Protein AF-A0A3L9FUG7-F1 (afdb_monomer)

Sequence (111 aa):
VTTAGPRSLIFRGAITGVDTSKEGLQFYEVVPVALVVAGTQMATGHRTMDTRLYFEGELIDAATNKPVIKVVRQGEGKDLNNESTPMAFENIKQVIDDMATDATMFDVNKK

Structure (mmCIF, N/CA/C/O backbone):
data_AF-A0A3L9FUG7-F1
#
_entry.id   AF-A0A3L9FUG7-F1
#
loop_
_atom_site.group_PDB
_atom_site.id
_atom_site.type_symbol
_atom_site.label_atom_id
_atom_site.label_alt_id
_atom_site.label_comp_id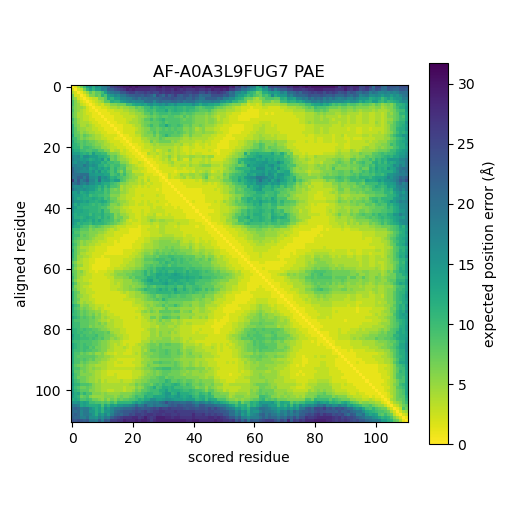
_atom_site.label_asym_id
_atom_site.label_entity_id
_atom_site.label_seq_id
_atom_site.pdbx_PDB_ins_code
_atom_site.Cartn_x
_atom_site.Cartn_y
_atom_site.Cartn_z
_atom_site.occupancy
_atom_site.B_iso_or_equiv
_atom_site.auth_seq_id
_atom_site.auth_comp_id
_atom_site.auth_asym_id
_atom_site.auth_atom_id
_atom_site.pdbx_PDB_model_num
ATOM 1 N N . VAL A 1 1 ? -11.457 16.875 22.821 1.00 46.50 1 VAL A N 1
ATOM 2 C CA . VAL A 1 1 ? -12.550 16.114 23.475 1.00 46.50 1 VAL A CA 1
ATOM 3 C C . VAL A 1 1 ? -11.900 15.048 24.349 1.00 46.50 1 VAL A C 1
ATOM 5 O O . VAL A 1 1 ? -11.073 14.322 23.821 1.00 46.50 1 VAL A O 1
ATOM 8 N N . THR A 1 2 ? -12.158 15.007 25.661 1.00 57.34 2 THR A N 1
ATOM 9 C CA . THR A 1 2 ? -11.392 14.185 26.635 1.00 57.34 2 THR A CA 1
ATOM 10 C C . THR A 1 2 ? -12.187 13.030 27.260 1.00 57.34 2 THR A C 1
ATOM 12 O O . THR A 1 2 ? -11.687 12.351 28.152 1.00 57.34 2 THR A O 1
ATOM 15 N N . THR A 1 3 ? -13.408 12.750 26.793 1.00 66.44 3 THR A N 1
ATOM 16 C CA . THR A 1 3 ? -14.186 11.577 27.230 1.00 66.44 3 THR A CA 1
ATOM 17 C C . THR A 1 3 ? -14.942 10.995 26.041 1.00 66.44 3 THR A C 1
ATOM 19 O O . THR A 1 3 ? -15.693 11.708 25.377 1.00 66.44 3 THR A O 1
ATOM 22 N N . ALA A 1 4 ? -14.696 9.719 25.739 1.00 71.25 4 ALA A N 1
ATOM 23 C CA . ALA A 1 4 ? -15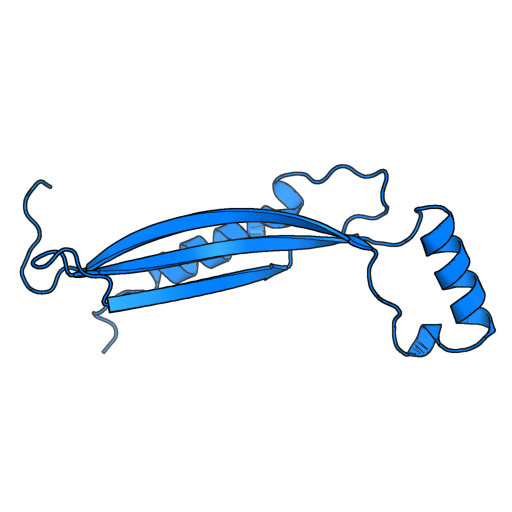.340 9.009 24.639 1.00 71.25 4 ALA A CA 1
ATOM 24 C C . ALA A 1 4 ? -16.807 8.698 24.985 1.00 71.25 4 ALA A C 1
ATOM 26 O O . ALA A 1 4 ? -17.106 8.258 26.095 1.00 71.25 4 ALA A O 1
ATOM 27 N N . GLY A 1 5 ? -17.725 8.933 24.044 1.00 77.44 5 GLY A N 1
ATOM 28 C CA . GLY A 1 5 ? -19.145 8.620 24.216 1.00 77.44 5 GLY A CA 1
ATOM 29 C C . GLY A 1 5 ? -19.435 7.110 24.180 1.00 77.44 5 GLY A C 1
ATOM 30 O O . GLY A 1 5 ? -18.569 6.317 23.792 1.00 77.44 5 GLY A O 1
ATOM 31 N N . PRO A 1 6 ? -20.657 6.677 24.541 1.00 78.19 6 PRO A N 1
ATOM 32 C CA . PRO A 1 6 ? -21.063 5.278 24.421 1.00 78.19 6 PRO A CA 1
ATOM 33 C C . PRO A 1 6 ? -20.867 4.746 22.992 1.00 78.19 6 PRO A C 1
ATOM 35 O O . PRO A 1 6 ? -21.232 5.422 22.034 1.00 78.19 6 PRO A O 1
ATOM 38 N N . ARG A 1 7 ? -20.330 3.521 22.859 1.00 83.31 7 ARG A N 1
ATOM 39 C CA . ARG A 1 7 ? -20.055 2.841 21.571 1.00 83.31 7 ARG A CA 1
ATOM 40 C C . ARG A 1 7 ? -19.042 3.563 20.665 1.00 83.31 7 ARG A C 1
ATOM 42 O O . ARG A 1 7 ? -19.089 3.412 19.449 1.00 83.31 7 ARG A O 1
ATOM 49 N N . SER A 1 8 ? -18.120 4.332 21.246 1.00 89.12 8 SER A N 1
ATOM 50 C CA . SER A 1 8 ? -17.023 4.939 20.482 1.00 89.12 8 SER A CA 1
ATOM 51 C C . SER A 1 8 ? -15.954 3.909 20.120 1.00 89.12 8 SER A C 1
ATOM 53 O O . SER A 1 8 ? -15.526 3.123 20.969 1.00 89.12 8 SER A O 1
ATOM 55 N N . LEU A 1 9 ? -15.463 3.990 18.884 1.00 89.50 9 LEU A N 1
ATOM 56 C CA . LEU A 1 9 ? -14.254 3.306 18.437 1.00 89.50 9 LEU A CA 1
ATOM 57 C C . LEU A 1 9 ? -13.129 4.326 18.246 1.00 89.50 9 LEU A C 1
ATOM 59 O O . LEU A 1 9 ? -13.345 5.403 17.694 1.00 89.50 9 LEU A O 1
ATOM 63 N N . ILE A 1 10 ? -11.928 3.979 18.697 1.00 89.38 10 ILE A N 1
ATOM 64 C CA . ILE A 1 10 ? -10.696 4.714 18.411 1.00 89.38 10 ILE A CA 1
ATOM 65 C C . ILE A 1 10 ? -10.048 4.043 17.205 1.00 89.38 10 ILE A C 1
ATOM 67 O O . ILE A 1 10 ? -9.712 2.861 17.262 1.00 89.38 10 ILE A O 1
ATOM 71 N N . PHE A 1 11 ? -9.860 4.796 16.127 1.00 89.94 11 PHE A N 1
ATOM 72 C CA . PHE A 1 11 ? -9.081 4.346 14.982 1.00 89.94 11 PHE A CA 1
ATOM 73 C C . PHE A 1 11 ? -7.594 4.626 15.207 1.00 89.94 11 PHE A C 1
ATOM 75 O O . PHE A 1 11 ? -7.211 5.744 15.558 1.00 89.94 11 PHE A O 1
ATOM 82 N N . ARG A 1 12 ? -6.754 3.616 14.981 1.00 91.25 12 ARG A N 1
ATOM 83 C CA . ARG A 1 12 ? -5.295 3.734 14.970 1.00 91.25 12 ARG A CA 1
ATOM 84 C C . ARG A 1 12 ? -4.773 3.151 13.665 1.00 91.25 12 ARG A C 1
ATOM 86 O O . ARG A 1 12 ? -4.844 1.945 13.472 1.00 91.25 12 ARG A O 1
ATOM 93 N N . GLY A 1 13 ? -4.263 4.013 12.794 1.00 90.94 13 GLY A N 1
ATOM 94 C CA . GLY A 1 13 ? -3.649 3.636 11.523 1.00 90.94 13 GLY A CA 1
ATOM 95 C C . GLY A 1 13 ? -2.149 3.912 11.508 1.00 90.94 13 GLY A C 1
ATOM 96 O O . GLY A 1 13 ? -1.690 4.853 12.157 1.00 90.94 13 GLY A O 1
ATOM 97 N N . ALA A 1 14 ? -1.399 3.120 10.750 1.00 92.88 14 ALA A N 1
ATOM 98 C CA . ALA A 1 14 ? 0.024 3.304 10.509 1.00 92.88 14 ALA A CA 1
ATOM 99 C C . ALA A 1 14 ? 0.383 2.902 9.074 1.00 92.88 14 ALA A C 1
ATOM 101 O O . ALA A 1 14 ? -0.056 1.866 8.582 1.00 92.88 14 ALA A O 1
ATOM 102 N N . ILE A 1 15 ? 1.227 3.703 8.421 1.00 92.19 15 ILE A N 1
ATOM 103 C CA . ILE A 1 15 ? 1.956 3.267 7.225 1.00 92.19 15 ILE A CA 1
ATOM 104 C C . ILE A 1 15 ? 3.169 2.489 7.729 1.00 92.19 15 ILE A C 1
ATOM 106 O O . ILE A 1 15 ? 4.008 3.053 8.432 1.00 92.19 15 ILE A O 1
ATOM 110 N N . THR A 1 16 ? 3.242 1.200 7.414 1.00 94.81 16 THR A N 1
ATOM 111 C CA . THR A 1 16 ? 4.280 0.300 7.943 1.00 94.81 16 THR A CA 1
ATOM 112 C C . THR A 1 16 ? 5.392 0.016 6.946 1.00 94.81 16 THR A C 1
ATOM 114 O O . THR A 1 16 ? 6.460 -0.450 7.337 1.00 94.81 16 THR A O 1
ATOM 117 N N . GLY A 1 17 ? 5.193 0.359 5.675 1.00 93.00 17 GLY A N 1
ATOM 118 C CA . GLY A 1 17 ? 6.232 0.234 4.668 1.00 93.00 17 GLY A CA 1
ATOM 119 C C . GLY A 1 17 ? 5.880 0.922 3.362 1.00 93.00 17 GLY A C 1
ATOM 120 O O . GLY A 1 17 ? 4.712 1.065 3.001 1.00 93.00 17 GLY A O 1
ATOM 121 N N . VAL A 1 18 ? 6.927 1.307 2.646 1.00 93.00 18 VAL A N 1
ATOM 122 C CA . VAL A 1 18 ? 6.883 1.668 1.232 1.00 93.00 18 VAL A CA 1
ATOM 123 C C . VAL A 1 18 ? 7.972 0.868 0.535 1.00 93.00 18 VAL A C 1
ATOM 125 O O . VAL A 1 18 ? 9.057 0.696 1.090 1.00 93.00 18 VAL A O 1
ATOM 128 N N . ASP A 1 19 ? 7.666 0.334 -0.638 1.00 93.88 19 ASP A N 1
ATOM 129 C CA . ASP A 1 19 ? 8.568 -0.557 -1.360 1.00 93.88 19 ASP A CA 1
ATOM 130 C C . ASP A 1 19 ? 8.476 -0.339 -2.870 1.00 93.88 19 ASP A C 1
ATOM 132 O O . ASP A 1 19 ? 7.428 0.049 -3.390 1.00 93.88 19 ASP A O 1
ATOM 136 N N . THR A 1 20 ? 9.577 -0.627 -3.560 1.00 93.56 20 THR A N 1
ATOM 137 C CA . THR A 1 20 ? 9.639 -0.710 -5.021 1.00 93.56 20 THR A CA 1
ATOM 138 C C . THR A 1 20 ? 10.298 -2.005 -5.443 1.00 93.56 20 THR A C 1
ATOM 140 O O . THR A 1 20 ? 11.409 -2.308 -5.007 1.00 93.56 20 THR A O 1
ATOM 143 N N . SER A 1 21 ? 9.669 -2.723 -6.368 1.00 94.00 21 SER A N 1
ATOM 144 C CA . SER A 1 21 ? 10.197 -3.971 -6.923 1.00 94.00 21 SER A CA 1
ATOM 145 C C . SER A 1 21 ? 10.119 -3.975 -8.440 1.00 94.00 21 SER A C 1
ATOM 147 O O . SER A 1 21 ? 9.227 -3.356 -9.003 1.00 94.00 21 SER A O 1
ATOM 149 N N . LYS A 1 22 ? 11.029 -4.694 -9.109 1.00 92.94 22 LYS A N 1
ATOM 150 C CA . LYS A 1 22 ? 10.952 -4.871 -10.566 1.00 92.94 22 LYS A CA 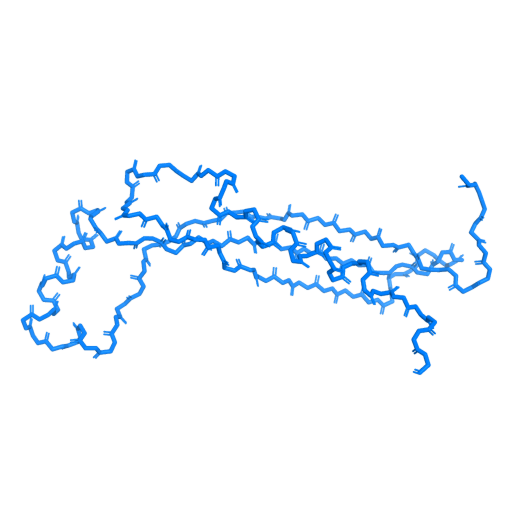1
ATOM 151 C C . LYS A 1 22 ? 9.607 -5.497 -10.929 1.00 92.94 22 LYS A C 1
ATOM 153 O O . LYS A 1 22 ? 9.226 -6.493 -10.313 1.00 92.94 22 LYS A O 1
ATOM 158 N N . GLU A 1 23 ? 8.946 -4.933 -11.929 1.00 90.75 23 GLU A N 1
ATOM 159 C CA . GLU A 1 23 ? 7.691 -5.459 -12.451 1.00 90.75 23 GLU A CA 1
ATOM 160 C C . GLU A 1 23 ? 7.902 -6.902 -12.945 1.00 90.75 23 GLU A C 1
ATOM 162 O O . GLU A 1 23 ? 8.902 -7.224 -13.607 1.00 90.75 23 GLU A O 1
ATOM 167 N N . GLY A 1 24 ? 6.961 -7.784 -12.602 1.00 88.56 24 GLY A N 1
ATOM 168 C CA . GLY A 1 24 ? 6.997 -9.196 -12.984 1.00 88.56 24 GLY A CA 1
ATOM 169 C C . GLY A 1 24 ? 6.963 -9.414 -14.500 1.00 88.56 24 GLY A C 1
ATOM 170 O O . GLY A 1 24 ? 6.660 -8.507 -15.271 1.00 88.56 24 GLY A O 1
ATOM 171 N N . LEU A 1 25 ? 7.271 -10.634 -14.949 1.00 89.88 25 LEU A N 1
ATOM 172 C CA . LEU A 1 25 ? 7.129 -10.975 -16.367 1.00 89.88 25 LEU A CA 1
ATOM 173 C C . LEU A 1 25 ? 5.654 -10.969 -16.762 1.00 89.88 25 LEU A C 1
ATOM 175 O O . LEU A 1 25 ? 4.838 -11.677 -16.167 1.00 89.88 25 LEU A O 1
ATOM 179 N N . GLN A 1 26 ? 5.335 -10.222 -17.809 1.00 86.50 26 GLN A N 1
ATOM 180 C CA . GLN A 1 26 ? 4.009 -10.233 -18.403 1.00 86.50 26 GLN A CA 1
ATOM 181 C C . GLN A 1 26 ? 3.816 -11.507 -19.232 1.00 86.50 26 GLN A C 1
ATOM 183 O O . GLN A 1 26 ? 4.764 -12.084 -19.766 1.00 86.50 26 GLN A O 1
ATOM 188 N N . PHE A 1 27 ? 2.574 -11.973 -19.376 1.00 85.62 27 PHE A N 1
ATOM 189 C CA . PHE A 1 27 ? 2.295 -13.269 -20.013 1.00 85.62 27 PHE A CA 1
ATOM 190 C C . PHE A 1 27 ? 2.802 -13.375 -21.465 1.00 85.62 27 PHE A C 1
ATOM 192 O O . PHE A 1 27 ? 3.045 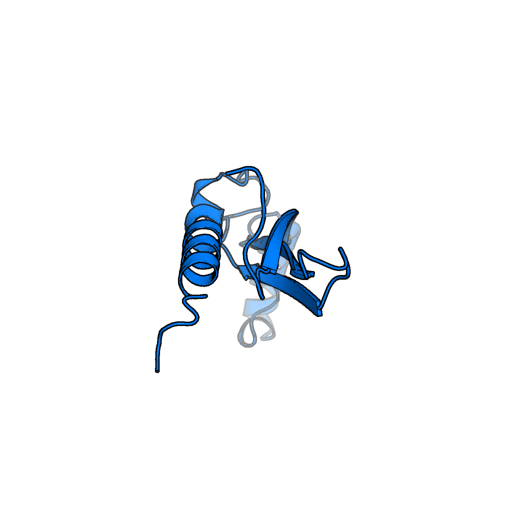-14.477 -21.942 1.00 85.62 27 PHE A O 1
ATOM 199 N N . TYR A 1 28 ? 2.962 -12.257 -22.181 1.00 84.31 28 TYR A N 1
ATOM 200 C CA . TYR A 1 28 ? 3.522 -12.211 -23.538 1.00 84.31 28 TYR A CA 1
ATOM 201 C C . TYR A 1 28 ? 5.058 -12.170 -23.558 1.00 84.31 28 TYR A C 1
ATOM 203 O O . TYR A 1 28 ? 5.670 -12.482 -24.578 1.00 84.31 28 TYR A O 1
ATOM 211 N N . GLU A 1 29 ? 5.697 -11.841 -22.434 1.00 89.19 29 GLU A N 1
ATOM 212 C CA . GLU A 1 29 ? 7.156 -11.827 -22.276 1.00 89.19 29 GLU A CA 1
ATOM 213 C C . GLU A 1 29 ? 7.739 -13.222 -22.059 1.00 89.19 29 GLU A C 1
ATOM 215 O O . GLU A 1 29 ? 8.950 -13.385 -22.038 1.00 89.19 29 GLU A O 1
ATOM 220 N N . VAL A 1 30 ? 6.907 -14.259 -21.964 1.00 87.06 30 VAL A N 1
ATOM 221 C CA . VAL A 1 30 ? 7.373 -15.656 -21.940 1.00 87.06 30 VAL A CA 1
ATOM 222 C C . VAL A 1 30 ? 7.726 -16.186 -23.339 1.00 87.06 30 VAL A C 1
ATOM 224 O O . VAL A 1 30 ? 8.298 -17.267 -23.469 1.00 87.06 30 VAL A O 1
ATOM 227 N N . VAL A 1 31 ? 7.399 -15.440 -24.403 1.00 91.38 31 VAL A N 1
ATOM 228 C CA . VAL A 1 31 ? 7.748 -15.773 -25.796 1.00 91.38 31 VAL A CA 1
ATOM 229 C C . VAL A 1 31 ? 9.236 -15.482 -26.037 1.00 91.38 31 VAL A C 1
ATOM 231 O O . VAL A 1 31 ? 9.689 -14.417 -25.631 1.00 91.38 31 VAL A O 1
ATOM 234 N N . PRO A 1 32 ? 10.009 -16.331 -26.750 1.00 89.88 32 PRO A N 1
ATOM 235 C CA . PRO A 1 32 ? 11.476 -16.255 -26.753 1.00 89.88 32 PRO A CA 1
ATOM 236 C C . PRO A 1 32 ? 12.077 -14.880 -27.070 1.00 89.88 32 PRO A C 1
ATOM 238 O O . PRO A 1 32 ? 12.990 -14.436 -26.381 1.00 89.88 32 PRO A O 1
ATOM 241 N N . VAL A 1 33 ? 11.561 -14.183 -28.087 1.00 92.50 33 VAL A N 1
ATOM 242 C CA . VAL A 1 33 ? 12.073 -12.852 -28.456 1.00 92.50 33 VAL A CA 1
ATOM 243 C C . VAL A 1 33 ? 11.739 -11.817 -27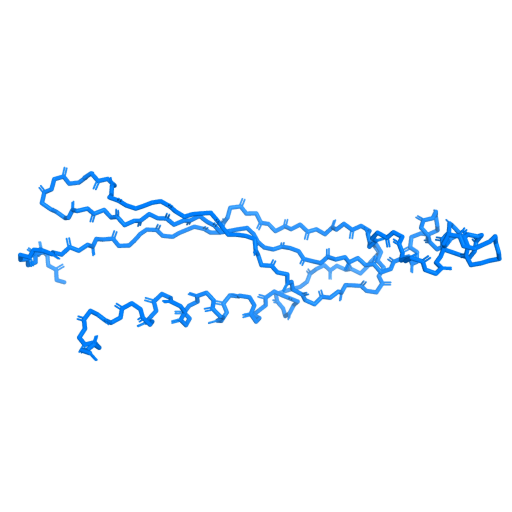.379 1.00 92.50 33 VAL A C 1
ATOM 245 O O . VAL A 1 33 ? 12.606 -11.040 -26.987 1.00 92.50 33 VAL A O 1
ATOM 248 N N . ALA A 1 34 ? 10.509 -11.832 -26.864 1.00 89.94 34 ALA A N 1
ATOM 249 C CA . ALA A 1 34 ? 10.083 -10.918 -25.810 1.00 89.94 34 ALA A CA 1
ATOM 250 C C . ALA A 1 34 ? 10.809 -11.203 -24.482 1.00 89.94 34 ALA A C 1
ATOM 252 O O . ALA A 1 34 ? 11.222 -10.265 -23.811 1.00 89.94 34 ALA A O 1
ATOM 253 N N . LEU A 1 35 ? 11.066 -12.475 -24.162 1.00 92.69 35 LEU A N 1
ATOM 254 C CA . LEU A 1 35 ? 11.796 -12.904 -22.969 1.00 92.69 35 LEU A CA 1
ATOM 255 C C . LEU A 1 35 ? 13.229 -12.380 -22.954 1.00 92.69 35 LEU A C 1
ATOM 257 O O . LEU A 1 35 ? 13.711 -11.936 -21.915 1.00 92.69 35 LEU A O 1
ATOM 261 N N . VAL A 1 36 ? 13.915 -12.410 -24.102 1.00 92.94 36 VAL A N 1
ATOM 262 C CA . VAL A 1 36 ? 15.263 -11.838 -24.219 1.00 92.94 36 VAL A CA 1
ATOM 263 C C . VAL A 1 36 ? 15.221 -10.334 -23.949 1.00 92.94 36 VAL A C 1
ATOM 265 O O . VAL A 1 36 ? 16.026 -9.841 -23.163 1.00 92.94 36 VAL A O 1
ATOM 268 N N . VAL A 1 37 ? 14.262 -9.608 -24.533 1.00 91.75 37 VAL A N 1
ATOM 269 C CA . VAL A 1 37 ? 14.109 -8.162 -24.298 1.00 91.75 37 VAL A CA 1
ATOM 270 C C . VAL A 1 37 ? 13.807 -7.874 -22.824 1.00 91.75 37 VAL A C 1
ATOM 272 O O . VAL A 1 37 ? 14.547 -7.117 -22.194 1.00 91.75 37 VAL A O 1
ATOM 275 N N . ALA A 1 38 ? 12.799 -8.524 -22.243 1.00 88.06 38 ALA A N 1
ATOM 276 C CA . ALA A 1 38 ? 12.427 -8.358 -20.839 1.00 88.06 38 ALA A CA 1
ATOM 277 C C . ALA A 1 38 ? 13.593 -8.705 -19.895 1.00 88.06 38 ALA A C 1
ATOM 279 O O . ALA A 1 38 ? 13.917 -7.940 -18.987 1.00 88.06 38 ALA A O 1
ATOM 280 N N . GLY A 1 39 ? 14.302 -9.805 -20.166 1.00 90.44 39 GLY A N 1
ATOM 281 C CA . GLY A 1 39 ? 15.489 -10.215 -19.418 1.00 90.44 39 GLY A CA 1
ATOM 282 C C . GLY A 1 39 ? 16.619 -9.188 -19.491 1.00 90.44 39 GLY A C 1
ATOM 283 O O . GLY A 1 39 ? 17.226 -8.873 -18.468 1.00 90.44 39 GLY A O 1
ATOM 284 N N . THR A 1 40 ? 16.873 -8.602 -20.668 1.00 91.50 40 THR A N 1
ATOM 285 C CA . THR A 1 40 ? 17.868 -7.525 -20.797 1.00 91.50 40 THR A CA 1
ATOM 286 C C . THR A 1 40 ? 17.462 -6.274 -20.025 1.00 91.50 40 THR A C 1
ATOM 288 O O . THR A 1 40 ? 18.300 -5.729 -19.311 1.00 91.50 40 THR A O 1
ATOM 291 N N . GLN A 1 41 ? 16.196 -5.846 -20.082 1.00 92.81 41 GLN A N 1
ATOM 292 C CA . GLN A 1 41 ? 15.715 -4.705 -19.294 1.00 92.81 41 GLN A CA 1
ATOM 293 C C . GLN A 1 41 ? 15.864 -4.957 -17.792 1.00 92.81 41 GLN A C 1
ATOM 295 O O . GLN A 1 41 ? 16.368 -4.106 -17.062 1.00 92.81 41 GLN A O 1
ATOM 300 N N . MET A 1 42 ? 15.493 -6.151 -17.336 1.00 91.31 42 MET A N 1
ATOM 301 C CA . MET A 1 42 ? 15.576 -6.550 -15.935 1.00 91.31 42 MET A CA 1
ATOM 302 C C . MET A 1 42 ? 17.024 -6.651 -15.428 1.00 91.31 42 MET A C 1
ATOM 304 O O . MET A 1 42 ? 17.294 -6.305 -14.276 1.00 91.31 42 MET A O 1
ATOM 308 N N . ALA A 1 43 ? 17.964 -7.097 -16.269 1.00 92.25 43 ALA A N 1
ATOM 309 C CA . ALA A 1 43 ? 19.387 -7.193 -15.933 1.00 92.25 43 ALA A CA 1
ATOM 310 C C . ALA A 1 43 ? 20.119 -5.840 -15.980 1.00 92.25 43 ALA A C 1
ATOM 312 O O . ALA A 1 43 ? 21.072 -5.634 -15.235 1.00 92.25 43 ALA A O 1
ATOM 313 N N . THR A 1 44 ? 19.683 -4.924 -16.849 1.00 93.12 44 THR A N 1
ATOM 314 C CA . THR A 1 44 ? 20.301 -3.595 -17.031 1.00 93.12 44 THR A CA 1
ATOM 315 C C . THR A 1 44 ? 19.650 -2.499 -16.187 1.00 93.12 44 THR A C 1
ATOM 317 O O . THR A 1 44 ? 20.085 -1.352 -16.236 1.00 93.12 44 THR A O 1
ATOM 320 N N . GLY A 1 45 ? 18.620 -2.835 -15.407 1.00 91.31 45 GLY A N 1
ATOM 321 C CA . GLY A 1 45 ? 17.908 -1.893 -14.543 1.00 91.31 45 GLY A CA 1
ATOM 322 C C . GLY A 1 45 ? 16.883 -1.018 -15.265 1.00 91.31 45 GLY A C 1
ATOM 323 O O . GLY A 1 45 ? 16.335 -0.114 -14.649 1.00 91.31 45 GLY A O 1
ATOM 324 N N . HIS A 1 46 ? 16.602 -1.282 -16.544 1.00 94.94 46 HIS A N 1
ATOM 325 C CA . HIS A 1 46 ? 15.613 -0.567 -17.360 1.00 94.94 46 HIS A CA 1
ATOM 326 C C . HIS A 1 46 ? 14.184 -1.117 -17.238 1.00 94.94 46 HIS A C 1
ATOM 328 O O . HIS A 1 46 ? 13.284 -0.614 -17.907 1.00 94.94 46 HIS A O 1
ATOM 334 N N . ARG A 1 47 ? 13.964 -2.157 -16.428 1.00 94.38 47 ARG A N 1
ATOM 335 C CA . ARG A 1 47 ? 12.617 -2.668 -16.157 1.00 94.38 47 ARG A CA 1
ATOM 336 C C . ARG A 1 47 ? 11.852 -1.655 -15.305 1.00 94.38 47 ARG A C 1
ATOM 338 O O . ARG A 1 47 ? 12.386 -1.165 -14.311 1.00 94.38 47 ARG A O 1
ATOM 345 N N . THR A 1 48 ? 10.602 -1.402 -15.676 1.00 94.88 48 THR A N 1
ATOM 346 C CA . THR A 1 48 ? 9.613 -0.715 -14.840 1.00 94.88 48 THR A CA 1
ATOM 347 C C . THR A 1 48 ? 9.587 -1.306 -13.427 1.00 94.88 48 THR A C 1
ATOM 349 O O . THR A 1 48 ? 9.803 -2.508 -13.243 1.00 94.88 48 THR A O 1
ATOM 352 N N . MET A 1 49 ? 9.344 -0.472 -12.421 1.00 96.06 49 MET A N 1
ATOM 353 C CA . MET A 1 49 ? 9.186 -0.919 -11.041 1.00 96.06 49 MET A CA 1
ATOM 354 C C . MET A 1 49 ? 7.792 -0.618 -10.516 1.00 96.06 49 MET A C 1
ATOM 356 O O . MET A 1 4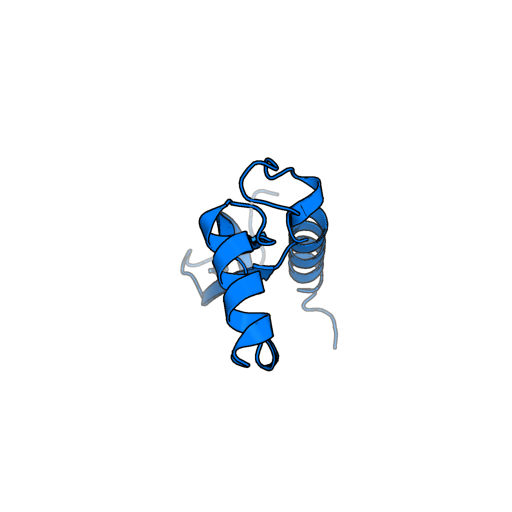9 ? 7.337 0.522 -10.606 1.00 96.06 49 MET A O 1
ATOM 360 N N . ASP A 1 50 ? 7.187 -1.609 -9.875 1.00 95.38 50 ASP A N 1
ATOM 361 C CA . ASP A 1 50 ? 5.930 -1.466 -9.152 1.00 95.38 50 ASP A CA 1
ATOM 362 C C . ASP A 1 50 ? 6.196 -0.738 -7.833 1.00 95.38 50 ASP A C 1
ATOM 364 O O . ASP A 1 50 ? 7.148 -1.066 -7.114 1.00 95.38 50 ASP A O 1
ATOM 368 N N . THR A 1 51 ? 5.333 0.213 -7.479 1.00 95.81 51 THR A N 1
ATOM 369 C CA . THR A 1 51 ? 5.393 0.919 -6.192 1.00 95.81 51 THR A CA 1
ATOM 370 C C . THR A 1 51 ? 4.301 0.406 -5.262 1.00 95.81 51 THR A C 1
ATOM 372 O O . THR A 1 51 ? 3.130 0.367 -5.635 1.00 95.81 51 THR A O 1
ATOM 375 N N . ARG A 1 52 ? 4.650 0.069 -4.017 1.00 95.00 52 ARG A N 1
ATOM 376 C CA . ARG A 1 52 ? 3.708 -0.455 -3.018 1.00 95.00 52 ARG A CA 1
ATOM 377 C C . ARG A 1 52 ? 3.761 0.339 -1.721 1.00 95.00 52 ARG A C 1
ATOM 379 O O . ARG A 1 52 ? 4.834 0.708 -1.250 1.00 95.00 52 ARG A O 1
ATOM 386 N N . LEU A 1 53 ? 2.593 0.550 -1.122 1.00 95.00 53 LEU A N 1
ATOM 387 C CA . LEU A 1 53 ? 2.429 1.112 0.215 1.00 95.00 53 LEU A CA 1
ATOM 388 C C . LEU A 1 53 ? 1.678 0.118 1.096 1.00 95.00 53 LEU A C 1
ATOM 390 O O . LEU A 1 53 ? 0.623 -0.391 0.716 1.00 95.00 53 LEU A O 1
ATOM 394 N N . TYR A 1 54 ? 2.214 -0.130 2.285 1.00 94.62 54 TYR A N 1
ATOM 395 C CA . TYR A 1 54 ? 1.627 -1.020 3.276 1.00 94.62 54 TYR A CA 1
ATOM 396 C C . TYR A 1 54 ? 1.049 -0.208 4.425 1.00 94.62 54 TYR A C 1
ATOM 398 O O . TYR A 1 54 ? 1.704 0.675 4.986 1.00 94.62 54 TYR A O 1
ATOM 406 N N . PHE A 1 55 ? -0.188 -0.527 4.771 1.00 93.62 55 PHE A N 1
ATOM 407 C CA . PHE A 1 55 ? -0.935 0.117 5.830 1.00 93.62 55 PHE A CA 1
ATOM 408 C C . PHE A 1 55 ? -1.499 -0.919 6.784 1.00 93.62 55 PHE A C 1
ATOM 410 O O . PHE A 1 55 ? -2.066 -1.933 6.371 1.00 93.62 55 PHE A O 1
ATOM 417 N N . GLU A 1 56 ? -1.412 -0.608 8.065 1.00 93.19 56 GLU A N 1
ATOM 418 C CA . GLU A 1 56 ? -2.029 -1.369 9.134 1.00 93.19 56 GLU A CA 1
ATOM 419 C C . GLU A 1 56 ? -2.975 -0.462 9.910 1.00 93.19 56 GLU A C 1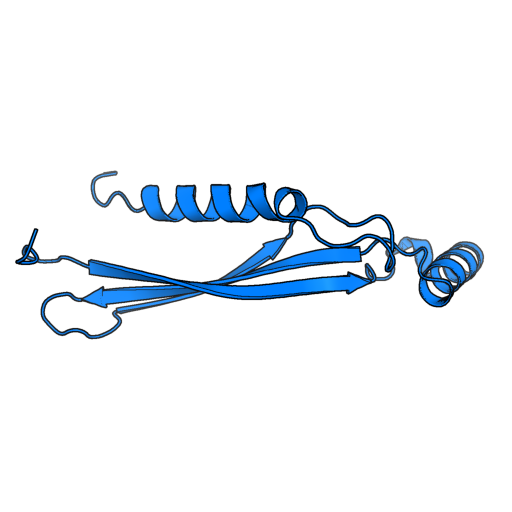
ATOM 421 O O . GLU A 1 56 ? -2.672 0.700 10.181 1.00 93.19 56 GLU A O 1
ATOM 426 N N . GLY A 1 57 ? -4.139 -0.991 10.270 1.00 91.88 57 GLY A N 1
ATOM 427 C CA . GLY A 1 57 ? -5.141 -0.262 11.031 1.00 91.88 57 GLY A CA 1
ATOM 428 C C . GLY A 1 57 ? -5.805 -1.138 12.078 1.00 91.88 57 GLY A C 1
ATOM 429 O O . GLY A 1 57 ? -6.033 -2.326 11.861 1.00 91.88 57 GLY A O 1
ATOM 430 N N . GLU A 1 58 ? -6.166 -0.548 13.209 1.00 92.75 58 GLU A N 1
ATOM 431 C CA . GLU A 1 58 ? -7.023 -1.181 14.204 1.00 92.75 58 GLU A CA 1
ATOM 432 C C . GLU A 1 58 ? -8.127 -0.236 14.681 1.00 92.75 58 GLU A C 1
ATOM 434 O O . GLU A 1 58 ? -7.941 0.977 14.806 1.00 92.75 58 GLU A O 1
ATOM 439 N N . LEU A 1 59 ? -9.295 -0.818 14.951 1.00 91.12 59 LEU A N 1
ATOM 440 C CA . LEU A 1 59 ? -10.389 -0.160 15.655 1.00 91.12 59 LEU A CA 1
ATOM 441 C C . LEU A 1 59 ? -10.422 -0.700 17.078 1.00 91.12 59 LEU A C 1
ATOM 443 O O . LEU A 1 59 ? -10.485 -1.913 17.284 1.00 91.12 59 LEU A O 1
ATOM 447 N N . ILE A 1 60 ? -10.375 0.200 18.051 1.00 91.88 60 ILE A N 1
ATOM 448 C CA . ILE A 1 60 ? -10.269 -0.116 19.474 1.00 91.88 60 ILE A CA 1
ATOM 449 C C . ILE A 1 60 ? -11.542 0.352 20.172 1.00 91.88 60 ILE A C 1
ATOM 451 O O . ILE A 1 60 ? -11.932 1.510 20.037 1.00 91.88 60 ILE A O 1
ATOM 455 N N . ASP A 1 61 ? -12.179 -0.526 20.942 1.00 91.19 61 ASP A N 1
ATOM 456 C CA . ASP A 1 61 ? -13.299 -0.142 21.800 1.00 91.19 61 ASP A CA 1
ATOM 457 C C . ASP A 1 61 ? -12.806 0.824 22.888 1.00 91.19 61 ASP A C 1
ATOM 459 O O . ASP A 1 61 ? -11.918 0.491 23.678 1.00 91.19 61 ASP A O 1
ATOM 463 N N . ALA A 1 62 ? -13.369 2.034 22.926 1.00 89.56 62 ALA A N 1
ATOM 464 C CA . ALA A 1 62 ? -12.878 3.096 23.800 1.00 89.56 62 ALA A CA 1
ATOM 465 C C . ALA A 1 62 ? -13.120 2.835 25.300 1.00 89.56 62 ALA A C 1
ATOM 467 O O . ALA A 1 62 ? -12.450 3.441 26.135 1.00 89.56 62 ALA A O 1
ATOM 468 N N . ALA A 1 63 ? -14.064 1.957 25.659 1.00 89.81 63 ALA A N 1
ATOM 469 C CA . ALA A 1 63 ? -14.364 1.633 27.052 1.00 89.81 63 ALA A CA 1
ATOM 470 C C . ALA A 1 63 ? -13.413 0.563 27.604 1.00 89.81 63 ALA A C 1
ATOM 472 O O . ALA A 1 63 ? -13.006 0.620 28.763 1.00 89.81 63 ALA A O 1
ATOM 473 N N . THR A 1 64 ? -13.051 -0.416 26.775 1.00 91.50 64 THR A N 1
ATOM 474 C CA . THR A 1 64 ? -12.232 -1.568 27.178 1.00 91.50 64 THR A CA 1
ATOM 475 C C . THR A 1 64 ? -10.774 -1.476 26.736 1.00 91.50 64 THR A C 1
ATOM 477 O O . THR A 1 64 ? -9.951 -2.249 27.225 1.00 91.50 64 THR A O 1
ATOM 480 N N . ASN A 1 65 ? -10.444 -0.557 25.823 1.00 89.94 65 ASN A N 1
ATOM 481 C CA . ASN A 1 65 ? -9.150 -0.459 25.141 1.00 89.94 65 ASN A CA 1
ATOM 482 C C . ASN A 1 65 ? -8.721 -1.753 24.424 1.00 89.94 65 ASN A C 1
ATOM 484 O O . ASN A 1 65 ? -7.529 -2.000 24.233 1.00 89.94 65 ASN A O 1
ATOM 488 N N . LYS A 1 66 ? -9.679 -2.591 24.013 1.00 93.62 66 LYS A N 1
ATOM 489 C CA . LYS A 1 66 ? -9.400 -3.822 23.265 1.00 93.62 66 LYS A CA 1
ATOM 490 C C . LYS A 1 66 ? -9.646 -3.611 21.768 1.00 93.62 66 LYS A C 1
ATOM 492 O O . LYS A 1 66 ? -10.661 -3.008 21.413 1.00 93.62 66 LYS A O 1
ATOM 497 N N . PRO A 1 67 ? -8.757 -4.103 20.885 1.00 92.19 67 PRO A N 1
ATOM 498 C CA . PRO A 1 67 ? -8.997 -4.059 19.451 1.00 92.19 67 PRO A CA 1
ATOM 499 C C . PRO A 1 67 ? -10.177 -4.968 19.101 1.00 92.19 67 PRO A C 1
ATOM 501 O O . PRO A 1 67 ? -10.235 -6.118 19.537 1.00 92.19 67 PRO A O 1
ATOM 504 N N . VAL A 1 68 ? -11.107 -4.447 18.30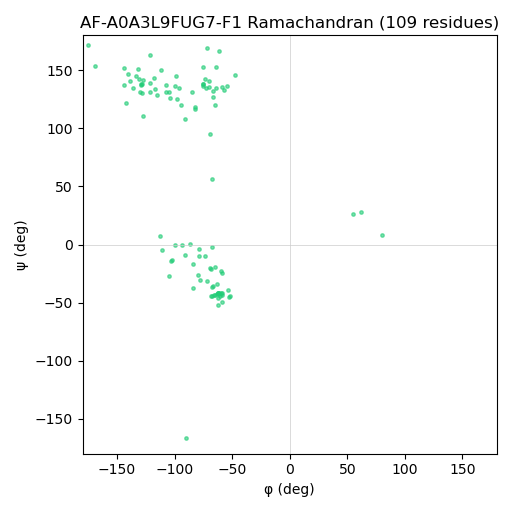9 1.00 93.75 68 VAL A N 1
ATOM 505 C CA . VAL A 1 68 ? -12.278 -5.177 17.805 1.00 93.75 68 VAL A CA 1
ATOM 506 C C . VAL A 1 68 ? -12.131 -5.545 16.331 1.00 93.75 68 VAL A C 1
ATOM 508 O O . VAL A 1 68 ? -12.682 -6.550 15.896 1.00 93.75 68 VAL A O 1
ATOM 511 N N . ILE A 1 69 ? -11.359 -4.764 15.570 1.00 92.00 69 ILE A N 1
ATOM 512 C CA . ILE A 1 69 ? -11.042 -5.012 14.159 1.00 92.00 69 ILE A CA 1
ATOM 513 C C . ILE A 1 69 ? -9.565 -4.688 13.940 1.00 92.00 69 ILE A C 1
ATOM 515 O O . ILE A 1 69 ? -9.064 -3.699 14.476 1.00 92.00 69 ILE A O 1
ATOM 519 N N . LYS A 1 70 ? -8.889 -5.509 13.134 1.00 93.31 70 LYS A N 1
ATOM 520 C CA . LYS A 1 70 ? -7.540 -5.259 12.622 1.00 93.31 70 LYS A CA 1
ATOM 521 C C . LYS A 1 70 ? -7.539 -5.451 11.115 1.00 93.31 70 LYS A C 1
ATOM 523 O O . LYS A 1 70 ? -8.137 -6.405 10.623 1.00 93.31 70 LYS A O 1
ATOM 528 N N . VAL A 1 71 ? -6.874 -4.554 10.404 1.00 91.00 71 VAL A N 1
ATOM 529 C CA . VAL A 1 71 ? -6.759 -4.572 8.949 1.00 91.00 71 VAL A CA 1
ATOM 530 C C . VAL A 1 71 ? -5.306 -4.392 8.549 1.00 91.00 71 VAL A C 1
ATOM 532 O O . VAL A 1 71 ? -4.570 -3.624 9.164 1.00 91.00 71 VAL A O 1
ATOM 535 N N . VAL A 1 72 ? -4.916 -5.099 7.497 1.00 93.38 72 VAL A N 1
ATOM 536 C CA . VAL A 1 72 ? -3.651 -4.903 6.795 1.00 93.38 72 VAL A CA 1
ATOM 537 C C . VAL A 1 72 ? -4.004 -4.748 5.328 1.00 93.38 72 VAL A C 1
ATOM 539 O O . VAL A 1 72 ? -4.784 -5.539 4.794 1.00 93.38 72 VAL A O 1
ATOM 542 N N . ARG A 1 73 ? -3.472 -3.716 4.684 1.00 91.56 73 ARG A N 1
ATOM 543 C CA . ARG A 1 73 ? -3.740 -3.419 3.282 1.00 91.56 73 ARG A CA 1
ATOM 544 C C . ARG A 1 73 ? -2.451 -3.054 2.568 1.00 91.56 73 ARG A C 1
ATOM 546 O O . ARG A 1 73 ? -1.683 -2.228 3.048 1.00 91.56 73 ARG A O 1
ATOM 553 N N . GLN A 1 74 ? -2.273 -3.636 1.391 1.00 93.94 74 GLN A N 1
ATOM 554 C CA . GLN A 1 74 ? -1.334 -3.160 0.386 1.00 93.94 74 GLN A CA 1
ATOM 555 C C . GLN A 1 74 ? -2.103 -2.278 -0.602 1.00 93.94 74 GLN A C 1
ATOM 557 O O . GLN A 1 74 ? -3.200 -2.641 -1.030 1.00 93.94 74 GLN A O 1
ATOM 562 N N . GLY A 1 75 ? -1.543 -1.126 -0.948 1.00 92.31 75 GLY A N 1
ATOM 563 C CA . GLY A 1 75 ? -1.983 -0.316 -2.075 1.00 92.31 75 GLY A CA 1
ATOM 564 C C . GLY A 1 75 ? -0.868 -0.176 -3.102 1.00 92.31 75 GLY A C 1
ATOM 565 O O . GLY A 1 75 ? 0.307 -0.096 -2.741 1.00 92.31 75 GLY A O 1
ATOM 566 N N . GLU A 1 76 ? -1.246 -0.166 -4.374 1.00 93.69 76 GLU A N 1
ATOM 567 C CA . GLU A 1 76 ? -0.333 -0.008 -5.505 1.00 93.69 76 GLU A CA 1
ATOM 568 C C . GLU A 1 76 ? -0.343 1.449 -5.967 1.00 93.69 76 GLU A C 1
ATOM 570 O O . GLU A 1 76 ? -1.400 2.044 -6.186 1.00 93.69 76 GLU A O 1
ATOM 575 N N . GLY A 1 77 ? 0.848 2.039 -6.021 1.00 92.88 77 GLY A N 1
ATOM 576 C CA . GLY A 1 77 ? 1.072 3.393 -6.507 1.00 92.88 77 GLY A CA 1
ATOM 577 C C . GLY A 1 77 ? 1.350 3.421 -8.006 1.00 92.88 77 GLY A C 1
ATOM 578 O O . GLY A 1 77 ? 1.159 2.445 -8.720 1.00 92.88 77 GLY A O 1
ATOM 579 N N . LYS A 1 78 ? 1.841 4.562 -8.487 1.00 95.25 78 LYS A N 1
ATOM 580 C CA . LYS A 1 78 ? 2.342 4.695 -9.856 1.00 95.25 78 LYS A CA 1
ATOM 581 C C . LYS A 1 78 ? 3.687 4.002 -10.007 1.00 95.25 78 LYS A C 1
ATOM 583 O O . LYS A 1 78 ? 4.561 4.149 -9.145 1.00 95.25 78 LYS A O 1
ATOM 588 N N . ASP A 1 79 ? 3.873 3.376 -11.155 1.00 94.94 79 ASP A N 1
ATOM 589 C CA . ASP A 1 79 ? 5.130 2.737 -11.509 1.00 94.94 79 ASP A CA 1
ATOM 590 C C . ASP A 1 79 ? 6.280 3.742 -11.631 1.00 94.94 79 ASP A C 1
ATOM 592 O O . ASP A 1 79 ? 6.095 4.924 -11.952 1.00 94.94 79 ASP A O 1
ATOM 596 N N . LEU A 1 80 ? 7.493 3.250 -11.393 1.00 95.06 80 LEU A N 1
ATOM 597 C CA . LEU A 1 80 ? 8.730 3.945 -11.723 1.00 95.06 80 LEU A CA 1
ATOM 598 C C . LEU A 1 80 ? 9.281 3.402 -13.035 1.00 95.06 80 LEU A C 1
ATOM 600 O O . LEU A 1 80 ? 9.221 2.209 -13.310 1.00 95.06 80 LEU A O 1
ATOM 604 N N . ASN A 1 81 ? 9.898 4.272 -13.828 1.00 94.12 81 ASN A N 1
ATOM 605 C CA . ASN A 1 81 ? 10.399 3.885 -15.147 1.00 94.12 81 ASN A CA 1
ATOM 606 C C . ASN A 1 81 ? 11.587 2.905 -15.096 1.00 94.12 81 ASN A C 1
ATOM 608 O O . ASN A 1 81 ? 11.905 2.306 -16.119 1.00 94.12 81 ASN A O 1
ATOM 612 N N . ASN A 1 82 ? 12.317 2.835 -13.975 1.00 93.38 82 ASN A N 1
ATOM 613 C CA . ASN A 1 82 ? 13.529 2.026 -13.806 1.00 93.38 82 ASN A CA 1
ATOM 614 C C . ASN A 1 82 ? 14.055 2.071 -12.360 1.00 93.38 82 ASN A C 1
ATOM 616 O O . ASN A 1 82 ? 13.656 2.927 -11.571 1.00 93.38 82 ASN A O 1
ATOM 620 N N . GLU A 1 83 ? 15.047 1.226 -12.069 1.00 93.56 83 GLU A N 1
ATOM 621 C CA . GLU A 1 83 ? 15.727 1.117 -10.763 1.00 93.56 83 GLU A CA 1
ATOM 622 C C . GLU A 1 83 ? 16.521 2.352 -10.335 1.00 93.56 83 GLU A C 1
ATOM 624 O O . GLU A 1 83 ? 16.830 2.515 -9.158 1.00 93.56 83 GLU A O 1
ATOM 629 N N . SER A 1 84 ? 16.865 3.232 -11.274 1.00 93.38 84 SER A N 1
ATOM 630 C CA . SER A 1 84 ? 17.592 4.472 -10.975 1.00 93.38 84 SER A CA 1
ATOM 631 C C . SER A 1 84 ? 16.663 5.653 -10.690 1.00 93.38 84 SER A C 1
ATOM 633 O O . SER A 1 84 ? 17.131 6.715 -10.282 1.00 93.38 84 SER A O 1
ATOM 635 N N . THR A 1 85 ? 15.357 5.496 -10.919 1.00 94.19 85 THR A N 1
ATOM 636 C CA . THR A 1 85 ? 14.370 6.537 -10.640 1.00 94.19 85 THR A CA 1
ATOM 637 C C . THR A 1 85 ? 14.014 6.476 -9.155 1.00 94.19 85 THR A C 1
ATOM 639 O O . THR A 1 85 ? 13.504 5.454 -8.706 1.00 94.19 85 THR A O 1
ATOM 642 N N . PRO A 1 86 ? 14.264 7.532 -8.362 1.00 92.00 86 PRO A N 1
ATOM 643 C CA . PRO A 1 86 ? 13.909 7.524 -6.950 1.00 92.00 86 PRO A CA 1
ATOM 644 C C . PRO A 1 86 ? 12.389 7.594 -6.770 1.00 92.00 86 PRO A C 1
ATOM 646 O O . PRO A 1 86 ? 11.707 8.354 -7.460 1.00 92.00 86 PRO A O 1
ATOM 649 N N . MET A 1 87 ? 11.866 6.841 -5.799 1.00 92.06 87 MET A N 1
ATOM 650 C CA . MET A 1 87 ? 10.469 6.953 -5.381 1.00 92.06 87 MET A CA 1
ATOM 651 C C . MET A 1 87 ? 10.212 8.341 -4.779 1.00 92.06 87 MET A C 1
ATOM 653 O O . MET A 1 87 ? 10.980 8.818 -3.940 1.00 92.06 87 MET A O 1
ATOM 657 N N . ALA A 1 88 ? 9.107 8.971 -5.170 1.00 93.25 88 ALA A N 1
ATOM 658 C CA . ALA A 1 88 ? 8.638 10.229 -4.610 1.00 93.25 88 ALA A CA 1
ATOM 659 C C . ALA A 1 88 ? 7.227 10.083 -4.024 1.00 93.25 88 ALA A C 1
ATOM 661 O O . ALA A 1 88 ? 6.477 9.163 -4.345 1.00 93.25 88 ALA A O 1
ATOM 662 N N . PHE A 1 89 ? 6.839 11.044 -3.184 1.00 92.19 89 PHE A N 1
ATOM 663 C CA . PHE A 1 89 ? 5.500 11.091 -2.588 1.00 92.19 89 PHE A CA 1
ATOM 664 C C . PHE A 1 89 ? 4.381 11.028 -3.641 1.00 92.19 89 PHE A C 1
ATOM 666 O O . PHE A 1 89 ? 3.396 10.317 -3.460 1.00 92.19 89 PHE A O 1
ATOM 673 N N . GLU A 1 90 ? 4.563 11.697 -4.780 1.00 93.25 90 GLU A N 1
ATOM 674 C CA . GLU A 1 90 ? 3.586 11.721 -5.875 1.00 93.25 90 GLU A CA 1
ATOM 675 C C . GLU A 1 90 ? 3.273 10.335 -6.462 1.00 93.25 90 GLU A C 1
ATOM 677 O O . GLU A 1 90 ? 2.201 10.139 -7.040 1.00 93.25 90 GLU A O 1
ATOM 682 N N . ASN A 1 91 ? 4.175 9.359 -6.308 1.00 94.50 91 ASN A N 1
ATOM 683 C CA . ASN A 1 91 ? 3.946 7.988 -6.762 1.00 94.50 91 ASN A CA 1
ATOM 684 C C . ASN A 1 91 ? 2.913 7.258 -5.893 1.00 94.50 91 ASN A C 1
ATOM 686 O O . ASN A 1 91 ? 2.171 6.428 -6.405 1.00 94.50 91 ASN A O 1
ATOM 690 N N . ILE A 1 92 ? 2.827 7.586 -4.603 1.00 94.00 92 ILE A N 1
ATOM 691 C CA . ILE A 1 92 ? 1.946 6.922 -3.624 1.00 94.00 92 ILE A CA 1
ATOM 692 C C . ILE A 1 92 ? 0.802 7.809 -3.134 1.00 94.00 92 ILE A C 1
ATOM 694 O O . ILE A 1 92 ? -0.062 7.344 -2.394 1.00 94.00 92 ILE A O 1
ATOM 698 N N . LYS A 1 93 ? 0.773 9.081 -3.544 1.00 94.25 93 LYS A N 1
ATOM 699 C CA . LYS A 1 93 ? -0.204 10.063 -3.073 1.00 94.25 93 LYS A CA 1
ATOM 700 C C . LYS A 1 93 ? -1.643 9.570 -3.223 1.00 94.25 93 LYS A C 1
ATOM 702 O O . LYS A 1 93 ? -2.413 9.675 -2.278 1.00 94.25 93 LYS A O 1
ATOM 707 N N . GLN A 1 94 ? -1.985 8.995 -4.376 1.00 92.56 94 GLN A N 1
ATOM 708 C CA . GLN A 1 94 ? -3.334 8.487 -4.620 1.00 92.56 94 GLN A CA 1
ATOM 709 C C . GLN A 1 94 ? -3.715 7.376 -3.635 1.00 92.56 94 GLN A C 1
ATOM 711 O O . GLN A 1 94 ? -4.805 7.407 -3.082 1.00 92.56 94 GLN A O 1
ATOM 716 N N . VAL A 1 95 ? -2.799 6.447 -3.343 1.00 91.94 95 VAL A N 1
ATOM 717 C CA . VAL A 1 95 ? -3.042 5.381 -2.360 1.00 91.94 95 VAL A CA 1
ATOM 718 C C . VAL A 1 95 ? -3.353 5.971 -0.983 1.00 91.94 95 VAL A C 1
ATOM 720 O O . VAL A 1 95 ? -4.258 5.505 -0.295 1.00 91.94 95 VAL A O 1
ATOM 723 N N . ILE A 1 96 ? -2.623 7.016 -0.587 1.00 90.94 96 ILE A N 1
ATOM 724 C CA . ILE A 1 96 ? -2.837 7.714 0.685 1.00 90.94 96 ILE A CA 1
ATOM 725 C C . ILE A 1 96 ? -4.178 8.460 0.683 1.00 90.94 96 ILE A C 1
ATOM 727 O O . ILE A 1 96 ? -4.913 8.385 1.668 1.00 90.94 96 ILE A O 1
ATOM 731 N N . ASP A 1 97 ? -4.510 9.157 -0.404 1.00 92.06 97 ASP A N 1
ATOM 732 C CA . ASP A 1 97 ? -5.776 9.883 -0.550 1.00 92.06 97 ASP A CA 1
ATOM 733 C C . ASP A 1 97 ? -6.981 8.919 -0.491 1.00 92.06 97 ASP A C 1
ATOM 735 O O . ASP A 1 97 ? -7.973 9.200 0.189 1.00 92.06 97 ASP A O 1
ATOM 739 N N . ASP A 1 98 ? -6.878 7.756 -1.138 1.00 88.62 98 ASP A N 1
ATOM 740 C CA . ASP A 1 98 ? -7.904 6.710 -1.124 1.00 88.62 98 ASP A CA 1
ATOM 741 C C . ASP A 1 98 ? -8.058 6.115 0.284 1.00 88.62 98 ASP A C 1
ATOM 743 O O . ASP A 1 98 ? -9.171 5.973 0.788 1.00 88.62 98 ASP A O 1
ATOM 747 N N . MET A 1 99 ? -6.948 5.849 0.983 1.00 84.06 99 MET A N 1
ATOM 748 C CA . MET A 1 99 ? -6.977 5.387 2.377 1.00 84.06 99 MET A CA 1
ATOM 749 C C . MET A 1 99 ? -7.608 6.404 3.329 1.00 84.06 99 MET A C 1
ATOM 751 O O . MET A 1 99 ? -8.372 6.027 4.221 1.00 84.06 99 MET A O 1
ATOM 755 N N . ALA A 1 100 ? -7.297 7.689 3.157 1.00 84.88 100 ALA A N 1
ATOM 756 C CA . ALA A 1 100 ? -7.918 8.755 3.933 1.00 84.88 100 ALA A CA 1
ATOM 757 C C . ALA A 1 100 ? -9.425 8.821 3.652 1.00 84.88 100 ALA A C 1
ATOM 759 O O . ALA A 1 100 ? -10.225 8.928 4.583 1.00 84.88 100 ALA A O 1
ATOM 760 N N . THR A 1 101 ? -9.817 8.687 2.385 1.00 86.00 101 THR A N 1
ATOM 761 C CA . THR A 1 101 ? -11.220 8.632 1.970 1.00 86.00 101 THR A CA 1
ATOM 762 C C . THR A 1 101 ? -11.942 7.463 2.636 1.00 86.00 101 THR A C 1
ATOM 764 O O . THR A 1 101 ? -12.963 7.679 3.289 1.00 86.00 101 THR A O 1
ATOM 767 N N . ASP A 1 102 ? -11.378 6.258 2.588 1.00 78.38 1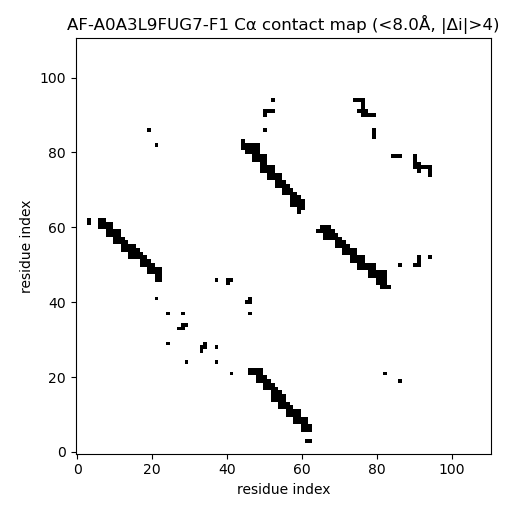02 ASP A N 1
ATOM 768 C CA . ASP A 1 102 ? -11.952 5.069 3.222 1.00 78.38 102 ASP A CA 1
ATOM 769 C C . ASP A 1 102 ? -12.129 5.246 4.736 1.00 78.38 102 ASP A C 1
ATOM 771 O O . ASP A 1 102 ? -13.177 4.902 5.286 1.00 78.38 102 ASP A O 1
ATOM 775 N N . ALA A 1 103 ? -11.148 5.849 5.416 1.00 76.25 103 ALA A N 1
ATOM 776 C CA . ALA A 1 103 ? -11.242 6.144 6.845 1.00 76.25 103 ALA A CA 1
ATOM 777 C C . ALA A 1 103 ? -12.381 7.128 7.171 1.00 76.25 103 ALA A C 1
ATOM 779 O O . ALA A 1 103 ? -13.017 7.002 8.217 1.00 76.25 103 ALA A O 1
ATOM 780 N N . THR A 1 104 ? -12.673 8.084 6.281 1.00 75.69 104 THR A N 1
ATOM 781 C CA . THR A 1 104 ? -13.810 9.012 6.442 1.00 75.69 104 THR A CA 1
ATOM 782 C C . THR A 1 104 ? -15.153 8.405 6.038 1.00 75.69 104 THR A C 1
ATOM 784 O O . THR A 1 104 ? -16.185 8.811 6.565 1.00 75.69 104 THR A O 1
ATOM 787 N N . MET A 1 105 ? -15.158 7.418 5.135 1.00 68.94 105 MET A N 1
ATOM 788 C CA . MET A 1 105 ? -16.370 6.711 4.710 1.00 68.94 105 MET A CA 1
ATOM 789 C C . MET A 1 105 ? -16.914 5.744 5.765 1.00 68.94 105 MET A C 1
ATOM 791 O O . MET A 1 105 ? -18.050 5.286 5.622 1.00 68.94 105 MET A O 1
ATOM 795 N N . PHE A 1 106 ? -16.172 5.483 6.846 1.00 61.56 106 PHE A N 1
ATOM 796 C CA . PHE A 1 106 ? -16.695 4.897 8.084 1.00 61.56 106 PHE A CA 1
ATOM 797 C C . PHE A 1 106 ? -17.661 5.867 8.806 1.00 61.56 106 PHE A C 1
ATOM 799 O O . PHE A 1 106 ? -17.489 6.207 9.975 1.00 61.56 106 PHE A O 1
ATOM 806 N N . ASP A 1 107 ? -18.713 6.308 8.113 1.00 54.41 107 ASP A N 1
ATOM 807 C CA . ASP A 1 107 ? -19.865 6.980 8.705 1.00 54.41 107 ASP A CA 1
ATOM 808 C C . ASP A 1 107 ? -20.918 5.928 9.068 1.00 54.41 107 ASP A C 1
ATOM 810 O O . ASP A 1 107 ? -21.590 5.343 8.216 1.00 54.41 107 ASP A O 1
ATOM 814 N N . VAL A 1 108 ? -21.068 5.697 10.370 1.00 54.47 108 VAL A N 1
ATOM 815 C CA . VAL A 1 108 ? -22.021 4.744 10.959 1.00 54.47 108 VAL A CA 1
ATOM 816 C C . VAL A 1 108 ? -23.491 5.166 10.763 1.00 54.47 108 VAL A C 1
ATOM 818 O O . VAL A 1 108 ? -24.390 4.437 11.178 1.00 54.47 108 VAL A O 1
ATOM 821 N N . ASN A 1 109 ? -23.754 6.329 10.147 1.00 50.59 109 ASN A N 1
ATOM 822 C CA . ASN A 1 109 ? -25.099 6.860 9.900 1.00 50.59 109 ASN A CA 1
ATOM 823 C C . ASN A 1 109 ? -25.638 6.630 8.481 1.00 50.59 109 ASN A C 1
ATOM 825 O O . ASN A 1 109 ? -26.778 7.022 8.208 1.00 50.59 109 ASN A O 1
ATOM 829 N N . LYS A 1 110 ? -24.886 5.985 7.578 1.00 48.25 110 LYS A N 1
ATOM 830 C CA . LYS A 1 110 ? -25.478 5.474 6.332 1.00 48.25 110 LYS A CA 1
ATOM 831 C C . LYS A 1 110 ? -26.409 4.303 6.670 1.00 48.25 110 LYS A C 1
ATOM 833 O O . LYS A 1 110 ? -25.958 3.179 6.867 1.00 48.25 110 LYS A O 1
ATOM 838 N N . LYS A 1 111 ? -27.700 4.620 6.806 1.00 39.31 111 LYS A N 1
ATOM 839 C CA . LYS A 1 111 ? -28.804 3.652 6.826 1.00 39.31 111 LYS A CA 1
ATOM 840 C C . LYS A 1 111 ? -28.920 2.915 5.499 1.00 39.31 111 LYS A C 1
ATOM 842 O O . LYS A 1 111 ? -28.712 3.572 4.455 1.00 39.31 111 LYS A O 1
#

Radius of gyration: 20.33 Å; Cα contacts (8 Å, |Δi|>4): 168; chains: 1; bounding box: 49×32×56 Å

Secondary structure (DSSP, 8-state):
--SPPTT-EEEEEEEEEEEEEEPPPPTTTTSHHHHHHHHHHHHHT-S-EEEEEEEEEEEEETTT--EEEEEEEEEE-PPBSSTTSPP-HHHHHHHHHHHHHHHHH--TT--

pLDDT: mean 87.65, std 11.52, range [39.31, 96.06]

Solvent-accessible surface area (backbone atoms only — not comparable to full-atom values): 6562 Å² total; per-residue (Å²): 138,94,74,82,60,91,92,38,69,45,78,50,74,44,80,78,45,74,50,75,45,73,57,76,86,52,86,71,35,73,41,72,74,42,30,52,52,52,49,49,26,59,74,71,40,56,32,41,20,44,28,40,39,33,37,39,36,34,36,23,36,65,89,76,73,42,73,78,46,77,50,78,44,79,37,70,36,49,67,36,74,19,74,85,54,78,90,54,69,82,35,41,43,62,44,53,53,50,52,53,48,55,65,62,66,72,53,92,78,76,124

Mean predicted aligned error: 6.98 Å

Nearest PDB structures (foldseek):
  4uv2-assembly9_G  TM=4.265E-01  e=2.246E-02  Escherichia coli str. K-12 substr. MC4100
  3w1e-assembly1_A  TM=5.164E-01  e=1.024E-01  Vibrio alginolyticus
  4uv2-assembly2_P  TM=4.199E-01  e=8.594E-02  Escherichia coli str. K-12 substr. MC4100
  4uv2-assembly2_O  TM=4.130E-01  e=1.945E-01  Escherichia coli str. K-12 substr. MC4100
  4uv2-assembly2_M  TM=3.693E-01  e=8.107E-02  Escherichia coli str. K-12 substr. MC4100

InterPro domains:
  IPR021747 Protein of unknown function DUF3313 [PF11769] (1-102)

Foldseek 3Di:
DPDDDPQDKDKDKDFPDKDKDFDDDDPVCVPVVSVVVQVVCVVVFQGKIKIKIKMKMFIAGPVPRHTPDIDIDIDTFAIDRGPVGDDDCNRCVVVVVVVVVVVVVPPPPPD

Organism: Escherichia coli (NCBI:txid562)